Protein AF-F3FVV6-F1 (afdb_monomer)

Secondary structure (DSSP, 8-state):
------------EEE-TTSS-EEE--SS---HHHHB-TT--BSEEETTEE-----

Sequence (55 aa):
MRHEGAHNFTRNMHVAPDSNRSLPDAEGEVDFATSFDANGNLLQLVRGHVMGWDA

Structure (mmCIF, N/CA/C/O backbone):
data_AF-F3FVV6-F1
#
_entry.id   AF-F3FVV6-F1
#
loop_
_atom_site.group_PDB
_atom_site.id
_atom_site.type_symbol
_atom_site.label_atom_id
_atom_site.label_alt_id
_atom_site.label_comp_id
_atom_site.label_asym_id
_atom_site.label_entity_id
_atom_site.label_seq_id
_atom_site.pdbx_PDB_ins_code
_atom_site.Cartn_x
_atom_site.Cartn_y
_atom_site.Cartn_z
_atom_site.occupancy
_atom_site.B_iso_or_equiv
_atom_site.auth_seq_id
_atom_site.auth_comp_id
_atom_site.auth_asym_id
_atom_site.auth_atom_id
_atom_site.pdbx_PDB_model_num
ATOM 1 N N . MET A 1 1 ? -30.355 7.979 18.097 1.00 53.94 1 MET A N 1
ATOM 2 C CA . MET A 1 1 ? -28.898 8.017 17.853 1.00 53.94 1 MET A CA 1
ATOM 3 C C . MET A 1 1 ? -28.269 8.731 19.036 1.00 53.94 1 MET A C 1
ATOM 5 O O . MET A 1 1 ? -28.668 9.855 19.312 1.00 53.94 1 MET A O 1
ATOM 9 N N . ARG A 1 2 ? -27.418 8.054 19.807 1.00 66.00 2 ARG A N 1
ATOM 10 C CA . ARG A 1 2 ? -26.777 8.609 21.007 1.00 66.00 2 ARG A CA 1
ATOM 11 C C . ARG A 1 2 ? -25.313 8.856 20.644 1.00 66.00 2 ARG A C 1
ATOM 13 O O . ARG A 1 2 ? -24.683 7.960 20.102 1.00 66.00 2 ARG A O 1
ATOM 20 N N . HIS A 1 3 ? -24.815 10.069 20.854 1.00 65.00 3 HIS A N 1
ATOM 21 C CA . HIS A 1 3 ? -23.401 10.385 20.651 1.00 65.00 3 HIS A CA 1
ATOM 22 C C . HIS A 1 3 ? -22.618 9.869 21.866 1.00 65.00 3 HIS A C 1
ATOM 24 O O . HIS A 1 3 ? -22.748 10.421 22.959 1.00 65.00 3 HIS A O 1
ATOM 30 N N . GLU A 1 4 ? -21.862 8.785 21.693 1.00 71.50 4 GLU A N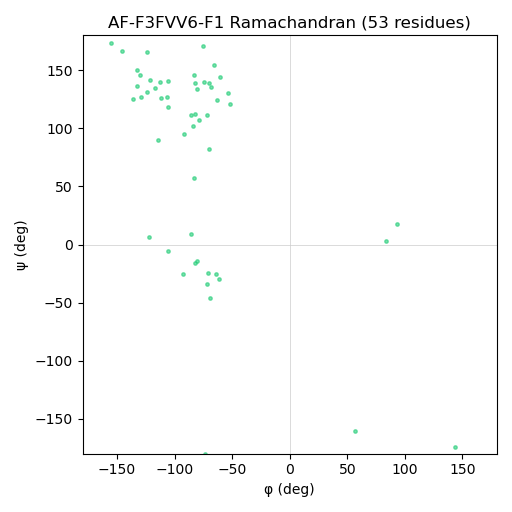 1
ATOM 31 C CA . GLU A 1 4 ? -21.033 8.162 22.735 1.00 71.50 4 GLU A CA 1
ATOM 32 C C . GLU A 1 4 ? -19.666 8.863 22.874 1.00 71.50 4 GLU A C 1
ATOM 34 O O . GLU A 1 4 ? -18.620 8.250 22.767 1.00 71.50 4 GLU A O 1
ATOM 39 N N . GLY A 1 5 ? -19.651 10.174 23.139 1.00 76.19 5 GLY A N 1
ATOM 40 C CA . GLY A 1 5 ? -18.412 10.899 23.471 1.00 76.19 5 GLY A CA 1
ATOM 41 C C . GLY A 1 5 ? -17.278 10.800 22.431 1.00 76.19 5 GLY A C 1
ATOM 42 O O . GLY A 1 5 ? -17.499 10.523 21.255 1.00 76.19 5 GLY A O 1
ATOM 43 N N . ALA A 1 6 ? -16.044 11.091 22.860 1.00 71.75 6 ALA A N 1
ATOM 44 C CA . ALA A 1 6 ? -14.857 11.014 22.008 1.00 71.75 6 ALA A CA 1
ATOM 45 C C . ALA A 1 6 ? -14.287 9.586 22.001 1.00 71.75 6 ALA A C 1
ATOM 47 O O . ALA A 1 6 ? -13.735 9.127 23.002 1.00 71.75 6 ALA A O 1
ATOM 48 N N . HIS A 1 7 ? -14.387 8.895 20.866 1.00 70.31 7 HIS A N 1
ATOM 49 C CA . HIS A 1 7 ? -13.703 7.622 20.653 1.00 70.31 7 HIS A CA 1
ATOM 50 C C . HIS A 1 7 ? -12.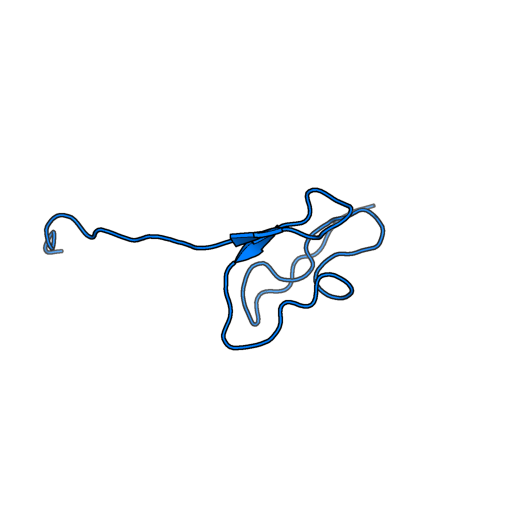273 7.889 20.181 1.00 70.31 7 HIS A C 1
ATOM 52 O O . HIS A 1 7 ? -12.036 8.206 19.016 1.00 70.31 7 HIS A O 1
ATOM 58 N N . ASN A 1 8 ? -11.313 7.758 21.094 1.00 77.62 8 ASN A N 1
ATOM 59 C CA . ASN A 1 8 ? -9.901 7.782 20.733 1.00 77.62 8 ASN A CA 1
ATOM 60 C C . ASN A 1 8 ? -9.568 6.473 20.013 1.00 77.62 8 ASN A C 1
ATOM 62 O O . ASN A 1 8 ? -9.595 5.404 20.621 1.00 77.62 8 ASN A O 1
ATOM 66 N N . PHE A 1 9 ? -9.275 6.558 18.720 1.00 79.50 9 PHE A N 1
ATOM 67 C CA . PHE A 1 9 ? -8.882 5.420 17.902 1.00 79.50 9 PHE A CA 1
ATOM 68 C C . PHE A 1 9 ? -7.532 5.701 17.251 1.00 79.50 9 PHE A C 1
ATOM 70 O O . PHE A 1 9 ? -7.336 6.753 16.642 1.00 79.50 9 PHE A O 1
ATOM 77 N N . THR A 1 10 ? -6.626 4.734 17.357 1.00 83.94 10 THR A N 1
ATOM 78 C CA . THR A 1 10 ? -5.366 4.713 16.615 1.00 83.94 10 THR A CA 1
ATOM 79 C C . THR A 1 10 ? -5.442 3.573 15.615 1.00 83.94 10 THR A C 1
ATOM 81 O O . THR A 1 10 ? -5.715 2.436 15.995 1.00 83.94 10 THR A O 1
ATOM 84 N N . ARG A 1 11 ? -5.194 3.878 14.339 1.00 86.50 11 ARG A N 1
ATOM 85 C CA . ARG A 1 11 ? -5.022 2.873 13.290 1.00 86.50 11 ARG A CA 1
ATOM 86 C C . ARG A 1 11 ? -3.555 2.789 12.932 1.00 86.50 11 ARG A C 1
ATOM 88 O O . ARG A 1 11 ? -2.983 3.766 12.453 1.00 86.50 11 ARG A O 1
ATOM 95 N N . ASN A 1 12 ? -2.979 1.623 13.139 1.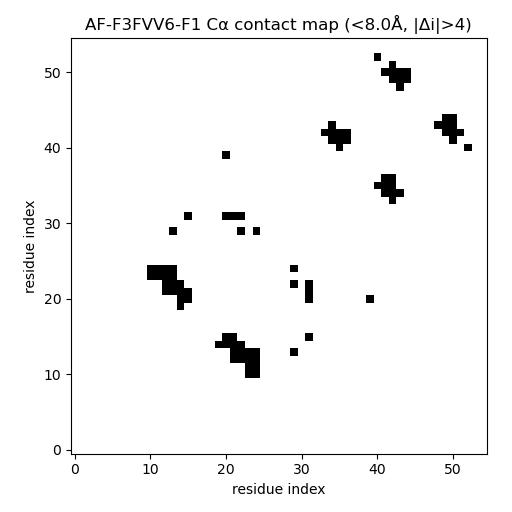00 90.62 12 ASN A N 1
ATOM 96 C CA . ASN A 1 12 ? -1.632 1.332 12.700 1.00 90.62 12 ASN A CA 1
ATOM 97 C C . ASN A 1 12 ? -1.649 0.921 11.221 1.00 90.62 12 ASN A C 1
ATOM 99 O O . ASN A 1 12 ? -2.633 0.369 10.715 1.00 90.62 12 ASN A O 1
ATOM 103 N N . MET A 1 13 ? -0.582 1.297 10.523 1.00 94.50 13 MET A N 1
ATOM 104 C CA . MET A 1 13 ? -0.374 1.014 9.111 1.00 94.50 13 MET A CA 1
ATOM 105 C C . MET A 1 13 ? 1.017 0.409 8.959 1.00 94.50 13 MET A C 1
ATOM 107 O O . MET A 1 13 ? 2.006 1.011 9.381 1.00 94.50 13 MET A O 1
ATOM 111 N N . HIS A 1 14 ? 1.096 -0.744 8.314 1.00 95.00 14 HIS A N 1
ATOM 112 C CA . HIS A 1 14 ? 2.347 -1.304 7.837 1.00 95.00 14 HIS A CA 1
ATOM 113 C C . HIS A 1 14 ? 2.696 -0.661 6.499 1.00 95.00 14 HIS A C 1
ATOM 115 O O . HIS A 1 14 ? 1.824 -0.497 5.644 1.00 95.00 14 HIS A O 1
ATOM 121 N N . VAL A 1 15 ? 3.973 -0.345 6.304 1.00 95.50 15 VAL A N 1
ATOM 122 C CA . VAL A 1 15 ? 4.513 0.196 5.051 1.00 95.50 15 VAL A CA 1
ATOM 123 C C . VAL A 1 15 ? 5.522 -0.804 4.497 1.00 95.50 15 VAL A C 1
ATOM 125 O O . VAL A 1 15 ? 6.336 -1.337 5.254 1.00 95.50 15 VAL A O 1
ATOM 128 N N . ALA A 1 16 ? 5.455 -1.078 3.195 1.00 96.00 16 ALA A N 1
ATOM 129 C CA . ALA A 1 16 ? 6.410 -1.951 2.527 1.00 96.00 16 ALA A CA 1
ATOM 130 C C . ALA A 1 16 ? 7.847 -1.387 2.639 1.00 96.00 16 ALA A C 1
ATOM 132 O O . ALA A 1 16 ? 8.028 -0.172 2.569 1.00 96.00 16 ALA A O 1
ATOM 133 N N . PRO A 1 17 ? 8.890 -2.226 2.783 1.00 95.12 17 PRO A N 1
ATOM 134 C CA . PRO A 1 17 ? 10.263 -1.741 2.981 1.00 95.12 17 PRO A CA 1
ATOM 135 C C . PRO A 1 17 ? 10.849 -0.941 1.807 1.00 95.12 17 PRO A C 1
ATOM 137 O O . PRO A 1 17 ? 11.769 -0.149 2.001 1.00 95.12 17 PRO A O 1
ATOM 140 N N . ASP A 1 18 ? 10.353 -1.172 0.593 1.00 96.50 18 ASP A N 1
ATOM 141 C CA . ASP A 1 18 ? 10.917 -0.685 -0.669 1.00 96.50 18 ASP A CA 1
ATOM 142 C C . ASP A 1 18 ? 9.934 0.161 -1.501 1.00 96.50 18 ASP A C 1
ATOM 144 O O . ASP A 1 18 ? 10.239 0.548 -2.630 1.00 96.50 18 ASP A O 1
ATOM 148 N N . SER A 1 19 ? 8.754 0.483 -0.958 1.00 96.31 19 SER A N 1
ATOM 149 C CA . SER A 1 19 ? 7.749 1.315 -1.627 1.00 96.31 19 SER A CA 1
ATOM 150 C C . SER A 1 19 ? 6.814 2.008 -0.630 1.00 96.31 19 SER A C 1
ATOM 152 O O . SER A 1 19 ? 6.825 1.726 0.560 1.00 96.31 19 SER A O 1
ATOM 154 N N . ASN A 1 20 ? 5.939 2.891 -1.120 1.00 97.00 20 ASN A N 1
ATOM 155 C CA . ASN A 1 20 ? 4.921 3.546 -0.285 1.00 97.00 20 ASN A CA 1
ATOM 156 C C . ASN A 1 20 ? 3.630 2.712 -0.125 1.00 97.00 20 ASN A C 1
ATOM 158 O O . ASN A 1 20 ? 2.623 3.222 0.376 1.00 97.00 20 ASN A O 1
ATOM 162 N N . ARG A 1 21 ? 3.619 1.444 -0.568 1.00 97.19 21 ARG A N 1
ATOM 163 C CA . ARG A 1 21 ? 2.457 0.556 -0.412 1.00 97.19 21 ARG A CA 1
ATOM 164 C C . ARG A 1 21 ? 2.210 0.341 1.075 1.00 97.19 21 ARG A C 1
ATOM 166 O O . ARG A 1 21 ? 3.113 -0.063 1.800 1.00 97.19 21 ARG A O 1
ATOM 173 N N . SER A 1 22 ? 0.993 0.643 1.518 1.00 95.75 22 SER A N 1
ATOM 174 C CA . SER A 1 22 ? 0.636 0.632 2.934 1.00 95.75 22 SER A CA 1
ATOM 175 C C . SER A 1 22 ? -0.671 -0.112 3.161 1.00 95.75 22 SER A C 1
ATOM 177 O O . SER A 1 22 ? -1.636 0.090 2.424 1.00 95.75 22 SER A O 1
ATOM 179 N N . LEU A 1 23 ? -0.711 -0.949 4.193 1.00 94.81 23 LEU A N 1
ATOM 180 C CA . LEU A 1 23 ? -1.880 -1.737 4.585 1.00 94.81 23 LEU A CA 1
ATOM 181 C C . LEU A 1 23 ? -2.141 -1.551 6.080 1.00 94.81 23 LEU A C 1
ATOM 183 O O . LEU A 1 23 ? -1.192 -1.364 6.839 1.00 94.81 23 LEU A O 1
ATOM 187 N N . PRO A 1 24 ? -3.406 -1.559 6.522 1.00 92.56 24 PRO A N 1
ATOM 188 C CA . PRO A 1 24 ? -3.707 -1.513 7.945 1.00 92.56 24 PRO A CA 1
ATOM 189 C C . PRO A 1 24 ? -3.230 -2.781 8.646 1.00 92.56 24 PRO A C 1
ATOM 191 O O . PRO A 1 24 ? -3.187 -3.846 8.030 1.00 92.56 24 PRO A O 1
ATOM 194 N N . ASP A 1 25 ? -2.964 -2.674 9.944 1.00 88.94 25 ASP A N 1
ATOM 195 C CA . ASP A 1 25 ? -2.783 -3.852 10.791 1.00 88.94 25 ASP A CA 1
ATOM 196 C C . ASP A 1 25 ? -3.995 -4.785 10.640 1.00 88.94 25 ASP A C 1
ATOM 198 O O . ASP A 1 25 ? -5.156 -4.365 10.723 1.00 88.94 25 ASP A O 1
ATOM 202 N N . ALA A 1 26 ? -3.711 -6.060 10.393 1.00 80.81 26 ALA A N 1
ATOM 203 C CA . ALA A 1 26 ? -4.690 -7.130 10.287 1.00 80.81 26 ALA A CA 1
ATOM 204 C C . ALA A 1 26 ? -4.340 -8.247 11.282 1.00 80.81 26 ALA A C 1
ATOM 206 O O . ALA A 1 26 ? -3.231 -8.302 11.810 1.00 80.81 26 ALA A O 1
ATOM 207 N N . GLU A 1 27 ? -5.279 -9.159 11.538 1.00 67.44 27 GLU A N 1
ATOM 208 C CA . GLU A 1 27 ? -4.995 -10.388 12.288 1.00 67.44 27 GLU A CA 1
ATOM 209 C C . GLU A 1 27 ? -4.122 -11.324 11.428 1.00 67.44 27 GLU A C 1
ATOM 211 O O . GLU A 1 27 ? -4.634 -12.206 10.739 1.00 67.44 27 GLU A O 1
ATOM 216 N N . GLY A 1 28 ? -2.805 -11.094 11.415 1.00 76.50 28 GLY A N 1
ATOM 217 C CA . GLY A 1 28 ? -1.835 -11.907 10.678 1.00 76.50 28 GLY A CA 1
ATOM 218 C C . GLY A 1 28 ? -0.679 -11.110 10.074 1.00 76.50 28 GLY A C 1
ATOM 219 O O . GLY A 1 28 ? -0.534 -9.911 10.301 1.00 76.50 28 GLY A O 1
ATOM 220 N N . GLU A 1 29 ? 0.159 -11.803 9.305 1.00 81.00 29 GLU A N 1
ATOM 221 C CA . GLU A 1 29 ? 1.231 -11.180 8.529 1.00 81.00 29 GLU A CA 1
ATOM 222 C C . GLU A 1 29 ? 0.654 -10.367 7.361 1.00 81.00 29 GLU A C 1
ATOM 224 O O . GLU A 1 29 ? -0.298 -10.781 6.697 1.00 81.00 29 GLU A O 1
ATOM 229 N N . VAL A 1 30 ? 1.232 -9.191 7.118 1.00 87.31 30 VAL A N 1
ATOM 230 C CA . VAL A 1 30 ? 0.820 -8.305 6.030 1.00 87.31 30 VAL A CA 1
ATOM 231 C C . VAL A 1 30 ? 1.475 -8.751 4.728 1.00 87.31 30 VAL A C 1
ATOM 233 O O . VAL A 1 30 ? 2.682 -8.603 4.547 1.00 87.31 30 VAL A O 1
ATOM 236 N N . ASP A 1 31 ? 0.665 -9.248 3.796 1.00 90.81 31 ASP A N 1
ATOM 237 C CA . ASP A 1 31 ? 1.125 -9.643 2.465 1.00 90.81 31 ASP A CA 1
ATOM 238 C C . ASP A 1 31 ? 0.996 -8.482 1.467 1.00 90.81 31 ASP A C 1
ATOM 240 O O . ASP A 1 31 ? -0.056 -8.255 0.863 1.00 90.81 31 ASP A O 1
ATOM 244 N N . PHE A 1 32 ? 2.080 -7.733 1.265 1.00 93.19 32 PHE A N 1
ATOM 245 C CA . PHE A 1 32 ? 2.131 -6.689 0.236 1.00 93.19 32 PHE A CA 1
ATOM 246 C C . PHE A 1 32 ? 2.164 -7.241 -1.196 1.00 93.19 32 PHE A C 1
ATOM 248 O O . PHE A 1 32 ? 1.752 -6.529 -2.115 1.00 93.19 32 PHE A O 1
ATOM 255 N N . ALA A 1 33 ? 2.639 -8.475 -1.396 1.00 90.19 33 ALA A N 1
ATOM 256 C CA . ALA A 1 33 ? 2.849 -9.060 -2.717 1.00 90.19 33 ALA A CA 1
ATOM 257 C C . ALA A 1 33 ? 1.525 -9.414 -3.402 1.00 90.19 33 ALA A C 1
ATOM 259 O O . ALA A 1 33 ? 1.411 -9.261 -4.617 1.00 90.19 33 ALA A O 1
ATOM 260 N N . THR A 1 34 ? 0.513 -9.836 -2.638 1.00 92.31 34 THR A N 1
ATOM 261 C CA . THR A 1 34 ? -0.811 -10.189 -3.184 1.00 92.31 34 THR A CA 1
ATOM 262 C C . THR A 1 34 ? -1.894 -9.154 -2.906 1.00 92.31 34 THR A C 1
ATOM 264 O O . THR A 1 34 ? -3.021 -9.314 -3.370 1.00 92.31 34 THR A O 1
ATOM 267 N N . SER A 1 35 ? -1.607 -8.115 -2.121 1.00 95.12 35 SER A N 1
ATOM 268 C CA . SER A 1 35 ? -2.607 -7.087 -1.797 1.00 95.12 35 SER A CA 1
ATOM 269 C C . SER A 1 35 ? -2.759 -6.031 -2.882 1.00 95.12 35 SER A C 1
ATOM 271 O O . SER A 1 35 ? -3.751 -5.308 -2.889 1.00 95.12 35 SER A O 1
ATOM 273 N N . PHE A 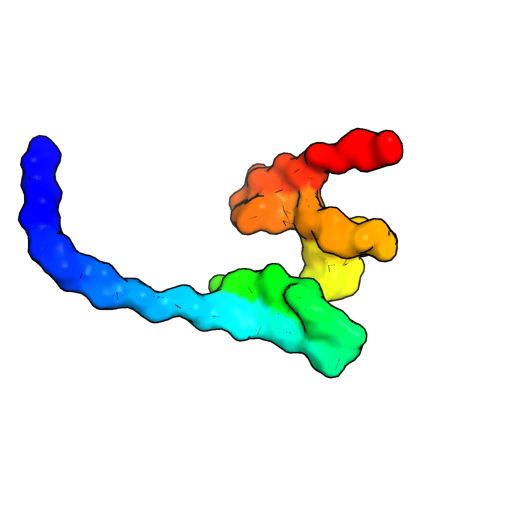1 36 ? -1.803 -5.936 -3.801 1.00 96.94 36 PHE A N 1
ATOM 274 C CA . PHE A 1 36 ? -1.792 -4.946 -4.866 1.00 96.94 36 PHE A CA 1
ATOM 275 C C . PHE A 1 36 ? -1.477 -5.613 -6.206 1.00 96.94 36 PHE A C 1
ATOM 277 O O . PHE A 1 36 ? -0.725 -6.584 -6.249 1.00 96.94 36 PHE A O 1
ATOM 284 N N . ASP A 1 37 ? -1.994 -5.069 -7.305 1.00 96.12 37 ASP A N 1
ATOM 285 C CA . ASP A 1 37 ? -1.576 -5.484 -8.643 1.00 96.12 37 ASP A CA 1
ATOM 286 C C . ASP A 1 37 ? -0.165 -4.958 -9.001 1.00 96.12 37 ASP A C 1
ATOM 288 O O . ASP A 1 37 ? 0.513 -4.266 -8.222 1.00 96.12 37 ASP A O 1
ATOM 292 N N . ALA A 1 38 ? 0.290 -5.292 -10.212 1.00 95.38 38 ALA A N 1
ATOM 293 C CA . ALA A 1 38 ? 1.587 -4.863 -10.732 1.00 95.38 38 ALA A CA 1
ATOM 294 C C . ALA A 1 38 ? 1.712 -3.331 -10.854 1.00 95.38 38 ALA A C 1
ATOM 296 O O . ALA A 1 38 ? 2.803 -2.795 -10.666 1.00 95.38 38 ALA A O 1
ATOM 297 N 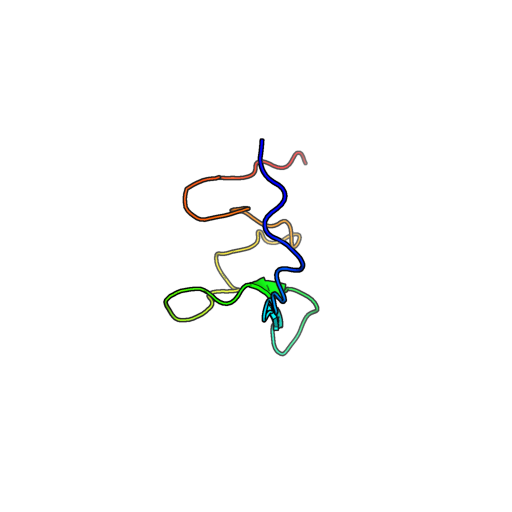N . ASN A 1 39 ? 0.604 -2.623 -11.093 1.00 96.31 39 ASN A N 1
ATOM 298 C CA . ASN A 1 39 ? 0.566 -1.161 -11.183 1.00 96.31 39 ASN A CA 1
ATOM 299 C C . ASN A 1 39 ? 0.538 -0.486 -9.801 1.00 96.31 39 ASN A C 1
ATOM 301 O O . ASN A 1 39 ? 0.810 0.706 -9.685 1.00 96.31 39 ASN A O 1
ATOM 305 N N . GLY A 1 40 ? 0.265 -1.249 -8.741 1.00 96.50 40 GLY A N 1
ATOM 306 C CA . GLY A 1 40 ? 0.157 -0.735 -7.378 1.00 96.50 40 GLY A CA 1
ATOM 307 C C . GLY A 1 40 ? -1.249 -0.358 -6.964 1.00 96.50 40 GLY A C 1
ATOM 308 O O . GLY A 1 40 ? -1.416 0.327 -5.955 1.00 96.50 40 GLY A O 1
ATOM 309 N N . ASN A 1 41 ? -2.253 -0.844 -7.685 1.00 97.69 41 ASN A N 1
ATOM 310 C CA . ASN A 1 41 ? -3.635 -0.701 -7.284 1.00 97.69 41 ASN A CA 1
ATOM 311 C C . ASN A 1 41 ? -3.992 -1.758 -6.238 1.00 97.69 41 ASN A C 1
ATOM 313 O O . ASN A 1 41 ? -3.662 -2.933 -6.391 1.00 97.69 41 ASN A O 1
ATOM 317 N N . LEU A 1 42 ? -4.669 -1.353 -5.167 1.00 97.00 42 LEU A N 1
ATOM 318 C CA . LEU A 1 42 ? -5.076 -2.252 -4.085 1.00 97.00 42 LEU A CA 1
ATOM 319 C C . LEU A 1 42 ? -6.158 -3.235 -4.584 1.00 97.00 42 LEU A C 1
ATOM 321 O O . LEU A 1 42 ? -7.103 -2.829 -5.248 1.00 97.00 42 LEU A O 1
ATOM 325 N N . LEU A 1 43 ? -6.054 -4.524 -4.264 1.00 96.44 43 LEU A N 1
ATOM 326 C CA . LEU A 1 43 ? -6.971 -5.567 -4.753 1.00 96.44 43 LEU A CA 1
ATOM 327 C C . LEU A 1 43 ? -8.149 -5.837 -3.810 1.00 96.44 43 LEU A C 1
ATOM 329 O O . LEU A 1 43 ? -9.206 -6.287 -4.250 1.00 96.44 43 LEU A O 1
ATOM 333 N N . GLN A 1 44 ? -7.992 -5.560 -2.514 1.00 93.88 44 GLN A N 1
ATOM 334 C CA . GLN A 1 44 ? -9.063 -5.667 -1.521 1.00 93.88 44 GLN A CA 1
ATOM 335 C C . GLN A 1 44 ? -9.053 -4.448 -0.603 1.00 93.88 44 GLN A C 1
ATOM 337 O O . GLN A 1 44 ? -8.040 -4.156 0.027 1.00 93.88 44 GLN A O 1
ATOM 342 N N . LEU A 1 45 ? -10.187 -3.751 -0.496 1.00 92.75 45 LEU A N 1
ATOM 343 C CA . LEU A 1 45 ? -10.316 -2.586 0.387 1.00 92.75 45 LEU A CA 1
ATOM 344 C C . LEU A 1 45 ? -10.285 -3.004 1.862 1.00 92.75 45 LEU A C 1
ATOM 346 O O . LEU A 1 45 ? -9.616 -2.404 2.700 1.00 92.75 45 LEU A O 1
ATOM 350 N N . VAL A 1 46 ? -11.051 -4.051 2.150 1.00 88.31 46 VAL A N 1
ATOM 351 C CA . VAL A 1 46 ? -11.136 -4.772 3.418 1.00 88.31 46 VAL A CA 1
ATOM 352 C C . VAL A 1 46 ? -11.385 -6.243 3.092 1.00 88.31 46 VAL A C 1
ATOM 354 O O . VAL A 1 46 ? -11.742 -6.579 1.959 1.00 88.31 46 VAL A O 1
ATOM 357 N N . ARG A 1 47 ? -11.229 -7.132 4.078 1.00 85.56 47 ARG A N 1
ATOM 358 C CA . ARG A 1 47 ? -11.454 -8.571 3.893 1.00 85.56 47 ARG A CA 1
ATOM 359 C C . ARG A 1 47 ? -12.825 -8.836 3.261 1.00 85.56 47 ARG A C 1
ATOM 361 O O . ARG A 1 47 ? -13.854 -8.471 3.824 1.00 85.56 47 ARG A O 1
ATOM 368 N N . GLY A 1 48 ? -12.823 -9.494 2.102 1.00 89.88 48 GLY A N 1
ATOM 369 C CA . GLY A 1 48 ? -14.042 -9.853 1.371 1.00 89.88 48 GLY A CA 1
ATOM 370 C C . GLY A 1 48 ? -14.618 -8.747 0.480 1.00 89.88 48 GLY A C 1
ATOM 371 O O . GLY A 1 48 ? -15.654 -8.970 -0.140 1.00 89.88 48 GLY A O 1
ATOM 372 N N . HIS A 1 49 ? -1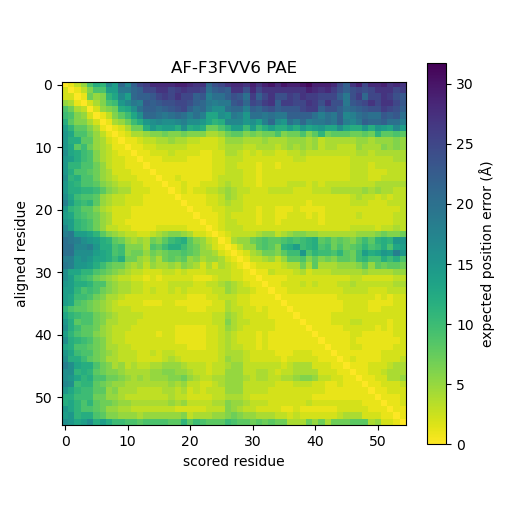3.965 -7.584 0.379 1.00 94.00 49 HIS A N 1
ATOM 373 C CA . HIS A 1 49 ? -14.370 -6.492 -0.508 1.00 94.00 49 HIS A CA 1
ATOM 374 C C . HIS A 1 49 ? -13.315 -6.264 -1.593 1.00 94.00 49 HIS A C 1
ATOM 376 O O . HIS A 1 49 ? -12.353 -5.515 -1.411 1.00 94.00 49 HIS A O 1
ATOM 382 N N . VAL A 1 50 ? -13.490 -6.966 -2.712 1.00 96.19 50 VAL A N 1
ATOM 383 C CA . VAL A 1 50 ? -12.582 -6.933 -3.866 1.00 96.19 50 VAL A CA 1
ATOM 384 C C . VAL A 1 50 ? -12.759 -5.629 -4.639 1.00 96.19 50 VAL A C 1
ATOM 386 O O . VAL A 1 50 ? -13.884 -5.169 -4.832 1.00 96.19 50 VAL A O 1
ATOM 389 N N . MET A 1 51 ? -11.651 -5.051 -5.094 1.00 97.44 51 MET A N 1
ATOM 390 C CA . MET A 1 51 ? -11.641 -3.878 -5.963 1.00 97.44 51 MET A CA 1
ATOM 391 C C . MET A 1 51 ? -11.284 -4.278 -7.392 1.00 97.44 51 MET A C 1
ATOM 393 O O . MET A 1 51 ? -10.441 -5.146 -7.614 1.00 97.44 51 MET A O 1
ATOM 397 N N . GLY A 1 52 ? -11.953 -3.647 -8.354 1.00 96.38 52 GLY A N 1
ATOM 398 C CA . GLY A 1 52 ? -11.654 -3.762 -9.775 1.00 96.38 52 GLY A CA 1
ATOM 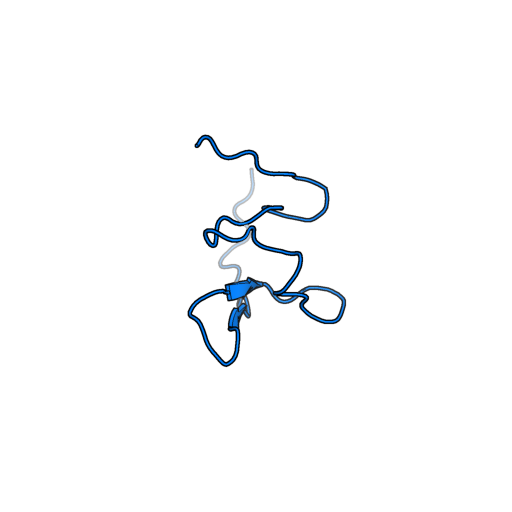399 C C . GLY A 1 52 ? -11.140 -2.430 -10.295 1.00 96.38 52 GLY A C 1
ATOM 400 O O . GLY A 1 52 ? -11.657 -1.382 -9.910 1.00 96.38 52 GLY A O 1
ATOM 401 N N . TRP A 1 53 ? -10.140 -2.494 -11.163 1.00 97.12 53 TRP A N 1
ATOM 402 C CA . TRP A 1 53 ? -9.515 -1.335 -11.787 1.00 97.12 53 TRP A CA 1
ATOM 403 C C . TRP A 1 53 ? -9.649 -1.464 -13.300 1.00 97.12 53 TRP A C 1
ATOM 405 O O . TRP A 1 53 ? -9.592 -2.576 -13.835 1.00 97.12 53 TRP A O 1
ATOM 415 N N . ASP A 1 54 ? -9.890 -0.345 -13.971 1.00 95.75 54 ASP A N 1
ATOM 416 C CA . ASP A 1 54 ? -9.795 -0.262 -15.422 1.00 95.75 54 ASP A CA 1
ATOM 417 C C . ASP A 1 54 ? -8.325 -0.231 -15.872 1.00 95.75 54 ASP A C 1
ATOM 419 O O . ASP A 1 54 ? -7.399 -0.217 -15.054 1.00 95.75 54 ASP A O 1
ATOM 423 N N . ALA A 1 55 ? -8.126 -0.343 -17.186 1.00 90.19 55 ALA A N 1
ATOM 424 C CA . ALA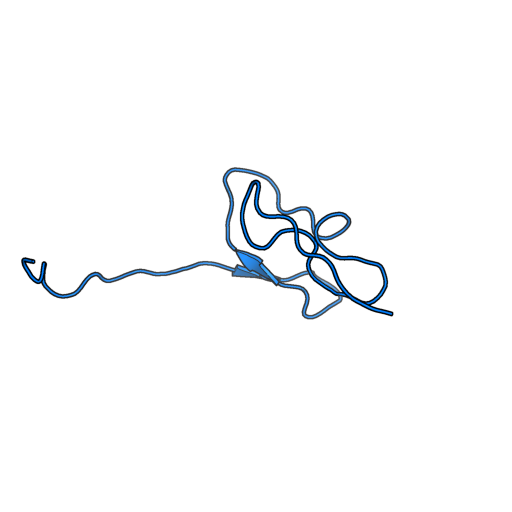 A 1 55 ? -6.811 -0.332 -17.820 1.00 90.19 55 ALA A CA 1
ATOM 425 C C . ALA A 1 55 ? -6.399 1.081 -18.240 1.00 90.19 55 ALA A C 1
ATOM 427 O O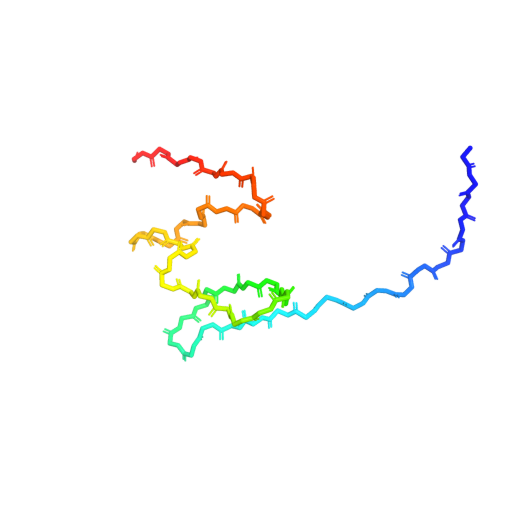 . ALA A 1 55 ? -7.288 1.831 -18.709 1.00 90.19 55 ALA A O 1
#

Organism: NCBI:txid629262

Foldseek 3Di:
DDPPPDDDDDWDWDADPPDRQIDTDDPDDDDPPPQADPVGHGQAPDVPRGDDDDD

pLDDT: mean 88.59, std 10.34, range [53.94, 97.69]

Solvent-accessible surface area (backbone atoms only — not comparable to full-atom values): 4005 Å² total; per-residue (Å²): 138,80,85,78,74,86,78,89,78,85,84,59,67,51,63,46,98,87,51,89,56,67,45,65,74,61,102,66,85,85,60,70,80,78,38,28,52,97,89,64,49,64,38,50,85,47,95,93,39,74,52,87,79,87,134

Radius of gyration: 14.8 Å; Cα contacts (8 Å, |Δi|>4): 45; chains: 1; bounding box: 40×23×41 Å

Mean predicted aligned error: 6.19 Å